Protein AF-A0A7J7XQS1-F1 (afdb_monomer)

Nearest PDB structures (foldseek):
  6d3o-assembly1_A  TM=9.641E-01  e=6.154E-06  Homo sapiens
  1vpp-assembly1_W  TM=9.509E-01  e=1.183E-05  Homo sapiens
  6v7k-assembly1_B  TM=9.315E-01  e=2.415E-05  Homo sapiens
  1mjv-assembly1_B  TM=9.404E-01  e=3.063E-05  Homo sapiens
  1mkk-assembly1_A  TM=9.068E-01  e=2.144E-05  Homo sapiens

pLDDT: mean 79.45, std 22.52, range [39.16, 98.56]

Solvent-accessible surface area (backbone atoms only — not comparable to full-atom values): 6861 Å² total; per-residue (Å²): 90,50,47,69,81,71,80,94,67,52,66,62,70,72,84,53,94,42,92,60,32,41,49,38,67,78,38,70,46,79,48,76,44,82,35,36,41,43,51,93,96,51,80,69,41,80,43,80,47,76,43,81,26,42,79,39,64,46,67,41,74,60,74,75,77,75,70,81,74,79,77,71,77,81,75,90,76,90,78,93,81,80,91,82,84,88,81,88,72,89,86,79,81,87,81,87,83,86,132

Sequence (99 aa):
MFSPSCVSLLRCTGCCGDENLHCVPVETVNVTMQLLKIRSGDRPSYVELTFSQHVRCECRPLREKMKPERRRPKGRGKRKREKQRPTDCHLCGDTVPRR

Organism: Rhinolophus ferrumequinum (NCBI:txid59479)

Secondary structure (DSSP, 8-state):
-EESSS-------S--SSTTEEEEEEEEEEEEEEEEE--TTS--EEEEEEEEEEEEEEEEE--------------------------------------

Mean predicted aligned error: 15.82 Å

Radius of gyration: 33.22 Å; Cα contacts (8 Å, |Δi|>4): 113; chains: 1; bounding box: 82×56×44 Å

Structure (mmCIF, N/CA/C/O backbone):
data_AF-A0A7J7XQS1-F1
#
_entry.id   AF-A0A7J7XQS1-F1
#
loop_
_atom_site.group_PDB
_atom_site.id
_atom_site.type_symbol
_atom_site.label_atom_id
_atom_site.label_alt_id
_atom_site.label_comp_id
_atom_site.label_asym_id
_atom_site.label_entity_id
_atom_site.label_seq_id
_atom_site.pdbx_PDB_ins_code
_atom_site.Cartn_x
_atom_site.Cartn_y
_atom_site.Cartn_z
_atom_site.occupancy
_atom_site.B_iso_or_equiv
_atom_site.auth_seq_id
_atom_site.auth_comp_id
_atom_site.auth_asym_id
_atom_site.auth_atom_id
_atom_site.pdbx_PDB_model_num
ATOM 1 N N . MET A 1 1 ? -3.739 2.590 21.982 1.00 95.00 1 MET A N 1
ATOM 2 C CA . MET A 1 1 ? -2.921 1.523 21.366 1.00 95.00 1 MET A CA 1
ATOM 3 C C . MET A 1 1 ? -3.782 0.726 20.402 1.00 95.00 1 MET A C 1
ATOM 5 O O . MET A 1 1 ? -4.989 0.662 20.609 1.00 95.00 1 MET A O 1
ATOM 9 N N . PHE A 1 2 ? -3.182 0.155 19.362 1.00 97.50 2 PHE A N 1
ATOM 10 C CA . PHE A 1 2 ? -3.861 -0.776 18.461 1.00 97.50 2 PHE A CA 1
ATOM 11 C C . PHE A 1 2 ? -3.305 -2.182 18.667 1.00 97.50 2 PHE A C 1
ATOM 13 O O . PHE A 1 2 ? -2.114 -2.330 18.943 1.00 97.50 2 PHE A O 1
ATOM 20 N N . SER A 1 3 ? -4.177 -3.183 18.575 1.00 96.31 3 SER A N 1
ATOM 21 C CA . SER A 1 3 ? -3.802 -4.593 18.531 1.00 96.31 3 SER A CA 1
ATOM 22 C C . SER A 1 3 ? -4.389 -5.220 17.259 1.00 96.31 3 SER A C 1
ATOM 24 O O . SER A 1 3 ? -5.614 -5.186 17.097 1.00 96.31 3 SER A O 1
ATOM 26 N N . PRO A 1 4 ? -3.554 -5.738 16.340 1.00 97.31 4 PRO A N 1
ATOM 27 C CA . PRO A 1 4 ? -2.088 -5.677 16.359 1.00 97.31 4 PRO A CA 1
ATOM 28 C C . PRO A 1 4 ? -1.560 -4.232 16.251 1.00 97.31 4 PRO A C 1
ATOM 30 O O . PRO A 1 4 ? -2.267 -3.324 15.812 1.00 97.31 4 PRO A O 1
ATOM 33 N N . SER A 1 5 ? -0.316 -4.005 16.680 1.00 97.44 5 SER A N 1
ATOM 34 C CA . SER A 1 5 ? 0.321 -2.679 16.623 1.00 97.44 5 SER A CA 1
ATOM 35 C C . SER A 1 5 ? 0.861 -2.330 15.233 1.00 97.44 5 SER A C 1
ATOM 37 O O . SER A 1 5 ? 1.022 -1.151 14.917 1.00 97.44 5 SER A O 1
ATOM 39 N N . CYS A 1 6 ? 1.115 -3.340 14.399 1.00 97.19 6 CYS A N 1
ATOM 40 C CA . CYS A 1 6 ? 1.520 -3.214 13.006 1.00 97.19 6 CYS A CA 1
ATOM 41 C C . CYS A 1 6 ? 0.641 -4.091 12.105 1.00 97.19 6 CYS A C 1
ATOM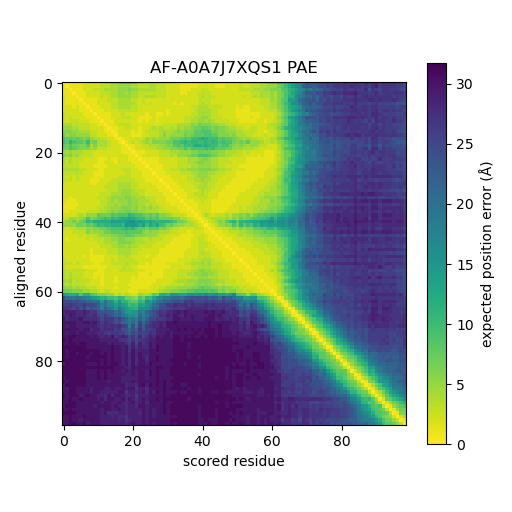 43 O O . CYS A 1 6 ? 0.055 -5.079 12.546 1.00 97.19 6 CYS A O 1
ATOM 45 N N . VAL A 1 7 ? 0.551 -3.714 10.831 1.00 97.25 7 VAL A N 1
ATOM 46 C CA . VAL A 1 7 ? -0.177 -4.459 9.800 1.00 97.25 7 VAL A CA 1
ATOM 47 C C . VAL A 1 7 ? 0.735 -4.704 8.607 1.00 97.25 7 VAL A C 1
ATOM 49 O O . VAL A 1 7 ? 1.611 -3.890 8.309 1.00 97.25 7 VAL A O 1
ATOM 52 N N . SER A 1 8 ? 0.533 -5.830 7.929 1.00 97.44 8 SER A N 1
ATOM 53 C CA . SER A 1 8 ? 1.259 -6.149 6.703 1.00 97.44 8 SER A CA 1
ATOM 54 C C . SER A 1 8 ? 0.579 -5.476 5.514 1.00 97.44 8 SER A C 1
ATOM 56 O O . SER A 1 8 ? -0.618 -5.654 5.304 1.00 97.44 8 SER A O 1
ATOM 58 N N . LEU A 1 9 ? 1.337 -4.701 4.740 1.00 98.19 9 LEU A N 1
ATOM 59 C CA . LEU A 1 9 ? 0.872 -4.052 3.515 1.00 98.19 9 LEU A CA 1
ATOM 60 C C . LEU A 1 9 ? 1.869 -4.329 2.398 1.00 98.19 9 LEU A C 1
ATOM 62 O O . LEU A 1 9 ? 3.080 -4.293 2.613 1.00 98.19 9 LEU A O 1
ATOM 66 N N . LEU A 1 10 ? 1.360 -4.536 1.184 1.00 98.19 10 LEU A N 1
ATOM 67 C CA . LEU A 1 10 ? 2.225 -4.625 0.008 1.00 98.19 10 LEU A CA 1
ATOM 68 C C . LEU A 1 10 ? 2.712 -3.223 -0.338 1.00 98.19 10 LEU A C 1
ATOM 70 O O . LEU A 1 10 ? 1.925 -2.284 -0.507 1.00 98.19 10 LEU A O 1
ATOM 74 N N . ARG A 1 11 ? 4.031 -3.095 -0.422 1.00 98.25 11 ARG A N 1
ATOM 75 C CA . ARG A 1 11 ? 4.727 -1.878 -0.809 1.00 98.25 11 ARG A CA 1
ATOM 76 C C . ARG A 1 11 ? 5.780 -2.236 -1.841 1.00 98.25 11 ARG A C 1
ATOM 78 O O . ARG A 1 11 ? 6.409 -3.287 -1.763 1.00 98.25 11 ARG A O 1
ATOM 85 N N . CYS A 1 12 ? 5.949 -1.340 -2.802 1.00 97.69 12 CYS A N 1
ATOM 86 C CA . CYS A 1 12 ? 6.987 -1.455 -3.814 1.00 97.69 12 CYS A CA 1
ATOM 87 C C . CYS A 1 12 ? 8.346 -1.414 -3.123 1.00 97.69 12 CYS A C 1
ATOM 89 O O . CYS A 1 12 ? 8.598 -0.546 -2.288 1.00 97.69 12 CYS A O 1
ATOM 91 N N . THR A 1 13 ? 9.190 -2.375 -3.460 1.00 95.62 13 THR A N 1
ATOM 92 C CA . THR A 1 13 ? 10.546 -2.524 -2.942 1.00 95.62 13 THR A CA 1
ATOM 93 C C . THR A 1 13 ? 11.394 -3.221 -4.005 1.00 95.62 13 THR A C 1
ATOM 95 O O . THR A 1 13 ? 10.856 -3.716 -4.998 1.00 95.62 13 THR A O 1
ATOM 98 N N . GLY A 1 14 ? 12.707 -3.252 -3.805 1.00 94.25 14 GLY A N 1
ATOM 99 C CA . GLY A 1 14 ? 13.667 -3.848 -4.731 1.00 94.25 14 GLY A CA 1
ATOM 100 C C . GLY A 1 14 ? 14.419 -2.827 -5.585 1.00 94.25 14 GLY A C 1
ATOM 101 O O . GLY A 1 14 ? 14.098 -1.637 -5.609 1.00 94.25 14 GLY A O 1
ATOM 102 N N . CYS A 1 15 ? 15.458 -3.317 -6.260 1.00 94.50 15 CYS A N 1
ATOM 103 C CA . CYS A 1 15 ? 16.299 -2.546 -7.169 1.00 94.50 15 CYS A CA 1
ATOM 104 C C . CYS A 1 15 ? 15.763 -2.597 -8.608 1.00 94.50 15 CYS A C 1
ATOM 106 O O . CYS A 1 15 ? 15.083 -3.542 -9.004 1.00 94.50 15 CYS A O 1
ATOM 108 N N . CYS A 1 16 ? 16.081 -1.570 -9.395 1.00 94.56 16 CYS A N 1
ATOM 109 C CA . CYS A 1 16 ? 15.580 -1.390 -10.760 1.00 94.56 16 CYS A CA 1
ATOM 110 C C . CYS A 1 16 ? 16.598 -1.743 -11.856 1.00 94.56 16 CYS A C 1
ATOM 112 O O . CYS A 1 16 ? 16.424 -1.342 -13.003 1.00 94.56 16 CYS A O 1
ATOM 114 N N . GLY A 1 17 ? 17.677 -2.453 -11.515 1.00 92.69 17 GLY A N 1
ATOM 115 C CA . 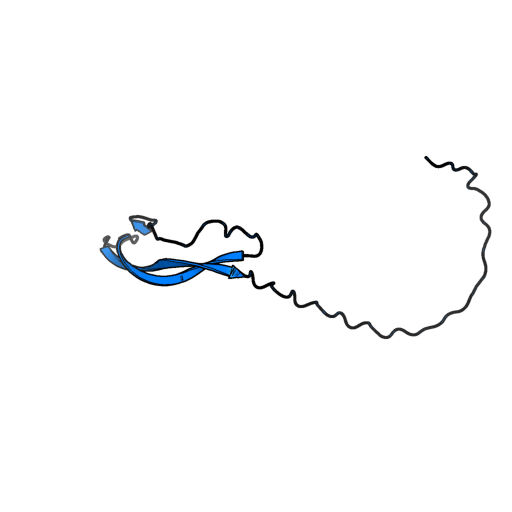GLY A 1 17 ? 18.770 -2.791 -12.438 1.00 92.69 17 GLY A CA 1
ATOM 116 C C . GLY A 1 17 ? 19.669 -1.613 -12.850 1.00 92.69 17 GLY A C 1
ATOM 117 O O . GLY A 1 17 ? 20.766 -1.847 -13.341 1.00 92.69 17 GLY A O 1
ATOM 118 N N . ASP A 1 18 ? 19.236 -0.373 -12.609 1.00 93.38 18 ASP A N 1
ATOM 119 C CA . ASP A 1 18 ? 19.986 0.872 -12.799 1.00 93.38 18 ASP A CA 1
ATOM 120 C C . ASP A 1 18 ? 19.849 1.732 -11.531 1.00 93.38 18 ASP A C 1
ATOM 122 O O . ASP A 1 18 ? 18.746 1.907 -11.005 1.00 93.38 18 ASP A O 1
ATOM 126 N N . GLU A 1 19 ? 20.968 2.269 -11.048 1.00 91.62 19 GLU A N 1
ATOM 127 C CA . GLU A 1 19 ? 21.061 3.119 -9.851 1.00 91.62 19 GLU A CA 1
ATOM 128 C C . GLU A 1 19 ? 20.330 4.465 -10.011 1.00 91.62 19 GLU A C 1
ATOM 130 O O . GLU A 1 19 ? 19.939 5.102 -9.032 1.00 91.62 19 GLU A O 1
ATOM 135 N N . ASN A 1 20 ? 20.110 4.903 -11.251 1.00 91.25 20 ASN A N 1
ATOM 136 C CA . ASN A 1 20 ? 19.365 6.115 -11.581 1.00 91.25 20 ASN A CA 1
ATOM 137 C C . ASN A 1 20 ? 17.849 5.876 -11.640 1.00 91.25 20 ASN A C 1
ATOM 139 O O . ASN A 1 20 ? 17.087 6.815 -11.888 1.00 91.25 20 ASN A O 1
ATOM 143 N N . LEU A 1 21 ? 17.386 4.639 -11.435 1.00 94.94 21 LEU A N 1
ATOM 144 C CA . L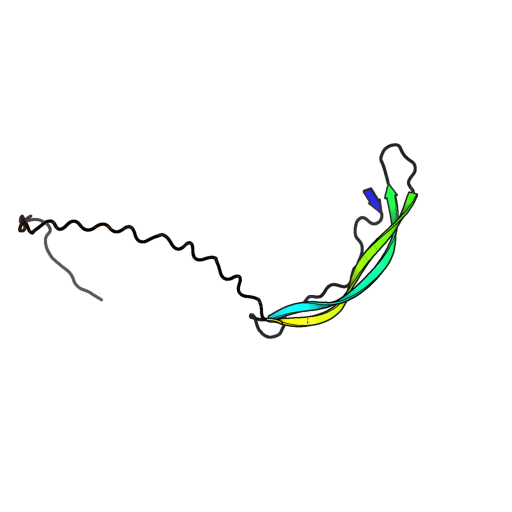EU A 1 21 ? 15.973 4.281 -11.380 1.00 94.94 21 LEU A CA 1
ATOM 145 C C . LEU A 1 21 ? 15.558 3.942 -9.944 1.00 94.94 21 LEU A C 1
ATOM 147 O O . LEU A 1 21 ? 16.310 3.357 -9.172 1.00 94.94 21 LEU A O 1
ATOM 151 N N . HIS A 1 22 ? 14.315 4.262 -9.593 1.00 94.69 22 HIS A N 1
ATOM 152 C CA . HIS A 1 22 ? 13.718 3.854 -8.322 1.00 94.69 22 HIS A CA 1
ATOM 153 C C . HIS A 1 22 ? 12.356 3.193 -8.546 1.00 94.69 22 HIS A C 1
ATOM 155 O O . HIS A 1 22 ? 11.604 3.571 -9.448 1.00 94.69 22 HIS A O 1
ATOM 161 N N . CYS A 1 23 ? 12.058 2.180 -7.727 1.00 97.12 23 CYS A N 1
ATOM 162 C CA . CYS A 1 23 ? 10.820 1.409 -7.785 1.00 97.12 23 CYS A CA 1
ATOM 163 C C . CYS A 1 23 ? 9.686 2.193 -7.111 1.00 97.12 23 CYS A C 1
ATOM 165 O O . CYS A 1 23 ? 9.741 2.467 -5.909 1.00 97.12 23 CYS A O 1
ATOM 167 N N . VAL A 1 24 ? 8.658 2.566 -7.877 1.00 96.88 24 VAL A N 1
ATOM 168 C CA . VAL A 1 24 ? 7.519 3.367 -7.397 1.00 96.88 24 VAL A CA 1
ATOM 169 C C . VAL A 1 24 ? 6.184 2.699 -7.711 1.00 96.88 24 VAL A C 1
ATOM 171 O O . VAL A 1 24 ? 6.075 2.011 -8.727 1.00 96.88 24 VAL A O 1
ATOM 174 N N . PRO A 1 25 ? 5.147 2.894 -6.873 1.00 97.88 25 PRO 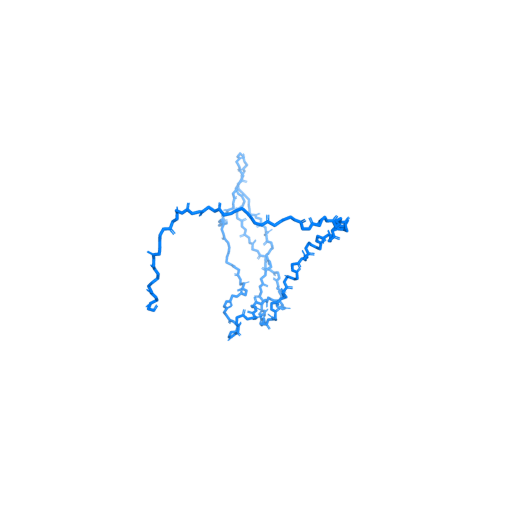A N 1
ATOM 175 C CA . PRO A 1 25 ? 3.805 2.435 -7.203 1.00 97.88 25 PRO A CA 1
ATOM 176 C C . PRO A 1 25 ? 3.241 3.207 -8.391 1.00 97.88 25 PRO A C 1
ATOM 178 O O . PRO A 1 25 ? 3.301 4.435 -8.425 1.00 97.88 25 PRO A O 1
ATOM 181 N N . VAL A 1 26 ? 2.643 2.478 -9.327 1.00 97.69 26 VAL A N 1
ATOM 182 C CA . VAL A 1 26 ? 1.856 3.057 -10.428 1.00 97.69 26 VAL A CA 1
ATOM 183 C C . VAL A 1 26 ? 0.364 2.804 -10.268 1.00 97.69 26 VAL A C 1
ATOM 185 O O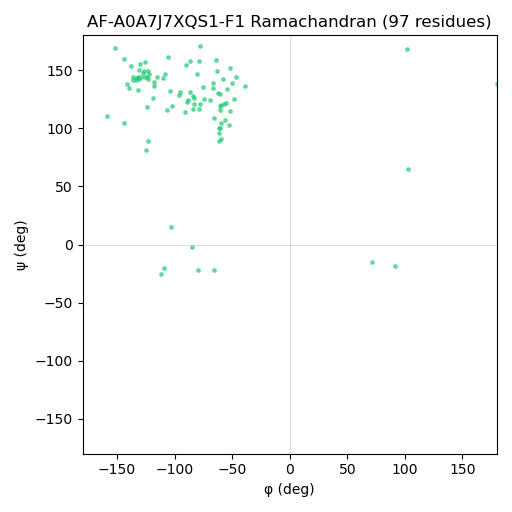 . VAL A 1 26 ? -0.442 3.543 -10.818 1.00 97.69 26 VAL A O 1
ATOM 188 N N . GLU A 1 27 ? 0.001 1.800 -9.472 1.00 98.19 27 GLU A N 1
ATOM 189 C CA . GLU A 1 27 ? -1.379 1.492 -9.128 1.00 98.19 27 GLU A CA 1
ATOM 190 C C . GLU A 1 27 ? -1.461 1.102 -7.652 1.00 98.19 27 GLU A C 1
ATOM 192 O O . GLU A 1 27 ? -0.636 0.328 -7.140 1.00 98.19 27 GLU A O 1
ATOM 197 N N . THR A 1 28 ? -2.456 1.656 -6.963 1.00 98.44 28 THR A N 1
ATOM 198 C CA . THR A 1 28 ? -2.727 1.382 -5.555 1.00 98.44 28 THR A CA 1
ATOM 199 C C . THR A 1 28 ? -4.196 1.053 -5.342 1.00 98.44 28 THR A C 1
ATOM 201 O O . THR A 1 28 ? -5.075 1.546 -6.046 1.00 98.44 28 THR A O 1
ATOM 204 N N . VAL A 1 29 ? -4.455 0.223 -4.338 1.00 98.38 29 VAL A N 1
ATOM 205 C CA . VAL A 1 29 ? -5.800 -0.115 -3.873 1.00 98.38 29 VAL A CA 1
ATOM 206 C C . VAL A 1 29 ? -5.904 0.155 -2.382 1.00 98.38 29 VAL A C 1
ATOM 208 O O . VAL A 1 29 ? -4.902 0.178 -1.663 1.00 98.38 29 VAL A O 1
ATOM 211 N N . ASN A 1 30 ? -7.127 0.362 -1.913 1.00 98.44 30 ASN A N 1
ATOM 212 C CA . ASN A 1 30 ? -7.412 0.515 -0.497 1.00 98.44 30 ASN A CA 1
ATOM 213 C C . ASN A 1 30 ? -7.834 -0.832 0.088 1.00 98.44 30 ASN A C 1
ATOM 215 O O . ASN A 1 30 ? -8.713 -1.493 -0.457 1.00 98.44 30 ASN A O 1
ATOM 219 N N . VAL A 1 31 ? -7.231 -1.210 1.210 1.00 97.81 31 VAL A N 1
ATOM 220 C CA . VAL A 1 31 ? -7.591 -2.405 1.975 1.00 97.81 31 VAL A CA 1
ATOM 221 C C . VAL A 1 31 ? -8.047 -1.983 3.355 1.00 97.81 31 VAL A C 1
ATOM 223 O O . VAL A 1 31 ? -7.338 -1.269 4.065 1.00 97.81 31 VAL A O 1
ATOM 226 N N . THR A 1 32 ? -9.236 -2.429 3.734 1.00 98.12 32 THR A N 1
ATOM 227 C CA . THR A 1 32 ? -9.810 -2.172 5.050 1.00 98.12 32 THR A CA 1
ATOM 228 C C . THR A 1 32 ? -9.525 -3.355 5.962 1.00 98.12 32 THR A C 1
ATOM 230 O O . THR A 1 32 ? -9.767 -4.505 5.603 1.00 98.12 32 THR A O 1
ATOM 233 N N . MET A 1 33 ? -8.978 -3.076 7.141 1.00 97.56 33 MET A N 1
ATOM 234 C CA . MET A 1 33 ? -8.667 -4.073 8.159 1.00 97.56 33 MET A CA 1
ATOM 235 C C . MET A 1 33 ? -9.361 -3.708 9.463 1.00 97.56 33 MET A C 1
ATOM 237 O O . MET A 1 33 ? -9.443 -2.534 9.832 1.00 97.56 33 MET A O 1
ATOM 241 N N . GLN A 1 34 ? -9.811 -4.726 10.187 1.00 97.62 34 GLN A N 1
ATOM 242 C CA . GLN A 1 34 ? -10.372 -4.560 11.518 1.00 97.62 34 GLN A CA 1
ATOM 243 C C . GLN A 1 34 ? -9.254 -4.661 12.563 1.00 97.62 34 GLN A C 1
ATOM 245 O O . GLN A 1 34 ? -8.530 -5.655 12.616 1.00 97.62 34 GLN A O 1
ATOM 250 N N . LEU A 1 35 ? -9.094 -3.624 13.385 1.00 97.88 35 LEU A N 1
ATOM 251 C CA . LEU A 1 35 ? -8.107 -3.577 14.464 1.00 97.88 35 LEU A CA 1
ATOM 252 C C . LEU A 1 35 ? -8.793 -3.315 15.800 1.00 97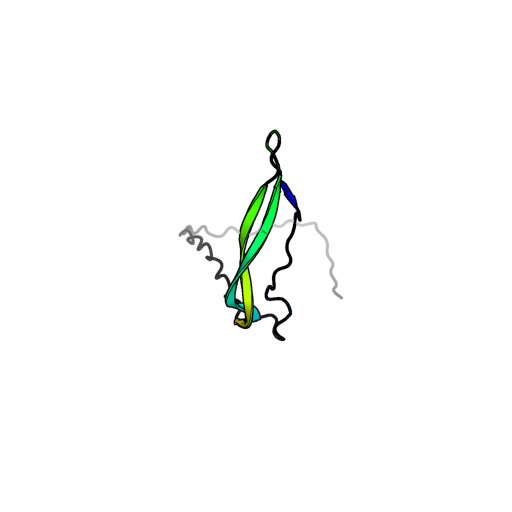.88 35 LEU A C 1
ATOM 254 O O . LEU A 1 35 ? -9.787 -2.593 15.879 1.00 97.88 35 LEU A O 1
ATOM 258 N N . LEU A 1 36 ? -8.218 -3.842 16.877 1.00 97.75 36 LEU A N 1
ATOM 259 C CA . LEU A 1 36 ? -8.680 -3.545 18.223 1.00 97.75 36 LEU A CA 1
ATOM 260 C C . LEU A 1 36 ? -8.055 -2.233 18.710 1.00 97.75 36 LEU A C 1
ATOM 262 O O . LEU A 1 36 ? -6.840 -2.134 18.885 1.00 97.75 36 LEU A O 1
ATOM 266 N N . LYS A 1 37 ? -8.883 -1.219 18.966 1.00 97.50 37 LYS A N 1
ATOM 267 C CA . LYS A 1 37 ? -8.486 0.057 19.566 1.00 97.50 37 LYS A CA 1
ATOM 268 C C . LYS A 1 37 ? -8.624 -0.020 21.083 1.00 97.50 37 LYS A C 1
ATOM 270 O O . LYS A 1 37 ? -9.726 -0.081 21.623 1.00 97.50 37 LYS A O 1
ATOM 275 N N . ILE A 1 38 ? -7.491 0.048 21.768 1.00 96.94 38 ILE A N 1
ATOM 276 C CA . ILE A 1 38 ? -7.384 0.057 23.228 1.00 96.94 38 ILE A CA 1
ATOM 277 C C . ILE A 1 38 ? -7.124 1.501 23.672 1.00 96.94 38 ILE A C 1
ATOM 279 O O . ILE A 1 38 ? -6.125 2.106 23.265 1.00 96.94 38 ILE A O 1
ATOM 283 N N . ARG A 1 39 ? -8.019 2.071 24.481 1.00 94.69 39 ARG A N 1
ATOM 284 C CA . ARG A 1 39 ? -7.865 3.399 25.098 1.00 94.69 39 ARG A CA 1
ATOM 285 C C . ARG A 1 39 ? -7.780 3.227 26.613 1.00 94.69 39 ARG A C 1
ATOM 287 O O . ARG A 1 39 ? -8.433 2.345 27.157 1.00 94.69 39 ARG A O 1
ATOM 294 N N . SER A 1 40 ? -6.978 4.043 27.287 1.00 92.44 40 SER A N 1
ATOM 295 C CA . SER A 1 40 ? -6.884 4.001 28.748 1.00 92.44 40 SER A CA 1
ATOM 296 C C . SER A 1 40 ? -8.184 4.516 29.364 1.00 92.44 40 SER A C 1
ATOM 298 O O . SER A 1 40 ? -8.598 5.626 29.046 1.00 92.44 40 SER A O 1
ATOM 300 N N . GLY A 1 41 ? -8.817 3.719 30.225 1.00 90.75 41 GLY A N 1
ATOM 301 C CA . GLY A 1 41 ? -10.059 4.083 30.920 1.00 90.75 41 GLY A CA 1
ATOM 302 C C . GLY A 1 41 ? -11.355 3.688 30.201 1.00 90.75 41 GLY A C 1
ATOM 303 O O . GLY A 1 41 ? -12.377 3.553 30.866 1.00 90.75 41 GLY A O 1
ATOM 304 N N . ASP A 1 42 ? -11.310 3.405 28.895 1.00 93.44 42 ASP A N 1
ATOM 305 C CA . ASP A 1 42 ? -12.473 2.943 28.126 1.00 93.44 42 ASP A CA 1
ATOM 306 C C . ASP A 1 42 ? -12.383 1.448 27.796 1.00 93.44 42 ASP A C 1
ATOM 308 O O . ASP A 1 42 ? -11.308 0.841 27.777 1.00 93.44 42 ASP A O 1
ATOM 312 N N . ARG A 1 43 ? -13.527 0.848 27.444 1.00 94.56 43 ARG A N 1
ATOM 313 C CA . ARG A 1 43 ? -13.552 -0.518 26.910 1.00 94.56 43 ARG A CA 1
ATOM 314 C C . ARG A 1 43 ? -12.875 -0.580 25.528 1.00 94.56 43 ARG A C 1
ATOM 316 O O . ARG A 1 43 ? -13.113 0.300 24.694 1.00 94.56 43 ARG A O 1
ATOM 323 N N . PRO A 1 44 ? -12.071 -1.624 25.243 1.00 95.75 44 PRO A N 1
ATOM 324 C CA . PRO A 1 44 ? -11.538 -1.860 23.905 1.00 95.75 44 PRO A CA 1
ATOM 325 C C . PRO A 1 44 ? -12.663 -2.002 22.876 1.00 95.75 44 PRO A C 1
ATOM 327 O O . PRO A 1 44 ? -13.702 -2.593 23.166 1.00 95.75 44 PRO A O 1
ATOM 330 N N . SER A 1 45 ? -12.452 -1.481 21.670 1.00 96.62 45 SER A N 1
ATOM 331 C CA . SER A 1 45 ? -13.426 -1.566 20.573 1.00 96.62 45 SER A CA 1
ATOM 332 C C . SER A 1 45 ? -12.747 -1.917 19.258 1.00 96.62 45 SER A C 1
ATOM 334 O O . SER A 1 45 ? -11.624 -1.486 19.000 1.00 96.62 45 SER A O 1
ATOM 336 N N . TYR A 1 46 ? -13.427 -2.699 18.423 1.00 97.69 46 TYR A N 1
ATOM 337 C CA . TYR A 1 46 ? -12.982 -2.941 17.057 1.00 97.69 46 TYR A CA 1
ATOM 338 C C . TYR A 1 46 ? -13.273 -1.719 16.194 1.00 97.69 46 TYR A C 1
ATOM 340 O O . TYR A 1 46 ? -14.352 -1.132 16.270 1.00 97.69 46 TYR A O 1
ATOM 348 N N . VAL A 1 47 ? -12.296 -1.334 15.382 1.00 97.38 47 VAL A N 1
ATOM 349 C CA . VAL A 1 47 ? -12.414 -0.242 14.421 1.00 97.38 47 VAL A CA 1
ATOM 350 C C . VAL A 1 47 ? -11.900 -0.702 13.069 1.00 97.38 47 VAL A C 1
ATOM 352 O O . VAL A 1 47 ? -10.933 -1.458 12.985 1.00 97.38 47 VAL A O 1
ATOM 355 N N . GLU A 1 48 ? -12.537 -0.222 12.013 1.00 98.06 48 GLU A N 1
ATOM 356 C CA . GLU A 1 48 ? -12.073 -0.427 10.649 1.00 98.06 48 GLU A CA 1
ATOM 357 C C . GLU A 1 48 ? -11.114 0.698 10.273 1.00 98.06 48 GLU A C 1
ATOM 359 O O . GLU A 1 48 ? -11.441 1.881 10.388 1.00 98.06 48 GLU A O 1
ATOM 364 N N . LEU A 1 49 ? -9.908 0.326 9.856 1.00 97.62 49 LEU A N 1
ATOM 365 C CA . LEU A 1 49 ? -8.921 1.248 9.316 1.00 97.62 49 LEU A CA 1
ATOM 366 C C . LEU A 1 49 ? -8.617 0.857 7.877 1.00 97.62 49 LEU A C 1
ATOM 368 O O . LEU A 1 49 ? -8.431 -0.318 7.566 1.00 97.62 49 LEU A O 1
ATOM 372 N N . THR A 1 50 ? -8.538 1.858 7.010 1.00 98.25 50 THR A N 1
ATOM 373 C CA . THR A 1 50 ? -8.253 1.670 5.590 1.00 98.25 50 THR A CA 1
ATOM 374 C C . THR A 1 50 ? -6.817 2.071 5.293 1.00 98.25 50 THR A C 1
ATOM 376 O O . THR A 1 50 ? -6.360 3.144 5.689 1.00 98.25 50 THR A O 1
ATOM 379 N N . PHE A 1 51 ? -6.107 1.211 4.574 1.00 98.44 51 PHE A N 1
ATOM 380 C CA . PHE A 1 51 ? -4.704 1.374 4.228 1.00 98.44 51 PHE A CA 1
ATOM 381 C C . PHE A 1 51 ? -4.519 1.324 2.715 1.00 98.44 51 PHE A C 1
ATOM 383 O O . PHE A 1 51 ? -5.153 0.525 2.035 1.00 98.44 51 PHE A O 1
ATOM 390 N N . SER A 1 52 ? -3.604 2.140 2.189 1.00 98.31 52 SER A N 1
ATOM 391 C CA . SER A 1 52 ? -3.211 2.060 0.781 1.00 98.31 52 SER A CA 1
ATOM 392 C C . SER A 1 52 ? -2.130 0.995 0.582 1.00 98.31 52 SER A C 1
ATOM 394 O O . SER A 1 52 ? -1.088 0.990 1.261 1.00 98.31 52 SER A O 1
ATOM 396 N N . GLN A 1 53 ? -2.399 0.103 -0.364 1.00 98.31 53 GLN A N 1
ATOM 397 C CA . GLN A 1 53 ? -1.562 -1.010 -0.767 1.00 98.31 53 GLN A CA 1
ATOM 398 C C . GLN A 1 53 ? -1.161 -0.851 -2.232 1.00 98.31 53 GLN A C 1
ATOM 400 O O . GLN A 1 53 ? -1.958 -0.426 -3.064 1.00 98.31 53 GLN A O 1
ATOM 405 N N . HIS A 1 54 ? 0.089 -1.173 -2.553 1.00 98.56 54 HIS A N 1
ATOM 406 C CA . HIS A 1 54 ? 0.581 -1.105 -3.924 1.00 98.56 54 HIS A CA 1
ATOM 407 C C . HIS A 1 54 ? 0.256 -2.421 -4.637 1.00 98.56 54 HIS A C 1
ATOM 409 O O . HIS A 1 54 ? 0.557 -3.485 -4.095 1.00 98.56 54 HIS A O 1
ATOM 415 N N . VAL A 1 55 ? -0.328 -2.351 -5.835 1.00 97.94 55 VAL A N 1
ATOM 416 C CA . VAL A 1 55 ? -0.668 -3.544 -6.642 1.00 97.94 55 VAL A CA 1
ATOM 417 C C . VAL A 1 55 ? 0.170 -3.658 -7.910 1.00 97.94 55 VAL A C 1
ATOM 419 O O . VAL A 1 55 ? 0.419 -4.765 -8.378 1.00 97.94 55 VAL A O 1
ATOM 422 N N . ARG A 1 56 ? 0.688 -2.536 -8.424 1.00 98.25 56 ARG A N 1
ATOM 423 C CA . ARG A 1 56 ? 1.700 -2.517 -9.486 1.00 98.25 56 ARG A CA 1
ATOM 424 C C . ARG A 1 56 ? 2.799 -1.511 -9.186 1.00 98.25 56 ARG A C 1
ATOM 426 O O . ARG A 1 56 ? 2.534 -0.398 -8.727 1.00 98.25 56 ARG A O 1
ATOM 433 N N . CYS A 1 57 ? 4.022 -1.905 -9.519 1.00 98.06 57 CYS A N 1
ATOM 434 C CA . CYS A 1 57 ? 5.232 -1.115 -9.347 1.00 98.06 57 CYS A CA 1
ATOM 435 C C . CYS A 1 57 ? 5.977 -1.005 -10.677 1.00 98.06 57 CYS A C 1
ATOM 437 O O . CYS A 1 57 ? 6.009 -1.965 -11.445 1.00 98.06 57 CYS A O 1
ATOM 439 N N . GLU A 1 58 ? 6.600 0.141 -10.929 1.00 97.56 58 GLU A N 1
ATOM 440 C CA . GLU A 1 58 ? 7.453 0.356 -12.097 1.00 97.56 58 GLU A CA 1
ATOM 441 C C . GLU A 1 58 ? 8.715 1.125 -11.708 1.00 97.56 58 GLU A C 1
ATOM 443 O O . GLU A 1 58 ? 8.732 1.907 -10.754 1.00 97.56 58 GLU A O 1
ATOM 448 N N . CYS A 1 59 ? 9.773 0.919 -12.484 1.00 97.31 59 CYS A N 1
ATOM 449 C CA . CYS A 1 59 ? 11.024 1.645 -12.345 1.00 97.31 59 CYS A CA 1
ATOM 450 C C . CYS A 1 59 ? 10.934 2.982 -13.072 1.00 97.31 59 CYS A C 1
ATOM 452 O O . CYS A 1 59 ? 10.691 3.029 -14.279 1.00 97.31 59 CYS A O 1
ATOM 454 N N . ARG A 1 60 ? 11.118 4.081 -12.338 1.00 94.75 60 ARG A N 1
ATOM 455 C CA . ARG A 1 60 ? 11.070 5.438 -12.895 1.00 94.75 60 ARG A CA 1
ATOM 456 C C . ARG A 1 60 ? 12.385 6.176 -12.635 1.00 94.75 60 ARG A C 1
ATOM 458 O O . ARG A 1 60 ? 12.997 5.957 -11.586 1.00 94.75 60 ARG A O 1
ATOM 465 N N . PRO A 1 61 ? 12.817 7.068 -13.548 1.00 93.56 61 PRO A N 1
ATOM 466 C CA . PRO A 1 61 ? 14.008 7.882 -13.341 1.00 93.56 61 PRO A CA 1
ATOM 467 C C . PRO A 1 61 ? 13.939 8.665 -12.038 1.00 93.56 61 PRO A C 1
ATOM 469 O O . PRO A 1 61 ? 12.918 9.289 -11.724 1.00 93.56 61 PRO A O 1
ATOM 472 N N . LEU A 1 62 ? 15.031 8.638 -11.279 1.00 86.62 62 LEU A N 1
ATOM 473 C CA . LEU A 1 62 ? 15.208 9.505 -10.132 1.00 86.62 62 LEU A CA 1
ATOM 474 C C . LEU A 1 62 ? 15.169 10.945 -10.643 1.00 86.62 62 LEU A C 1
ATOM 476 O O . LEU A 1 62 ? 16.010 11.365 -11.435 1.00 86.62 62 LEU A O 1
ATOM 480 N N . ARG A 1 63 ? 14.170 11.723 -10.218 1.00 76.81 63 ARG A N 1
ATOM 481 C CA . ARG A 1 63 ? 14.207 13.161 -10.474 1.00 76.81 63 ARG A CA 1
ATOM 482 C C . ARG A 1 63 ? 15.379 13.705 -9.676 1.00 76.81 63 ARG A C 1
ATOM 484 O O . ARG A 1 63 ? 15.305 13.742 -8.445 1.00 76.81 63 ARG A O 1
ATOM 491 N N . GLU A 1 64 ? 16.447 14.108 -10.361 1.00 63.97 64 GLU A N 1
ATOM 492 C CA . GLU A 1 64 ? 17.498 14.893 -9.732 1.00 63.97 64 GLU A CA 1
ATOM 493 C C . GLU A 1 64 ? 16.812 16.070 -9.048 1.00 63.97 64 GLU A C 1
ATOM 495 O O . GLU A 1 64 ? 16.174 16.914 -9.684 1.00 63.97 64 GLU A O 1
ATOM 500 N N . LYS A 1 65 ? 16.884 16.104 -7.715 1.00 61.16 65 LYS A N 1
ATOM 501 C CA . LYS A 1 65 ? 16.570 17.317 -6.978 1.00 61.16 65 LYS A CA 1
ATOM 502 C C . LYS A 1 65 ? 17.593 18.323 -7.478 1.00 61.16 65 LYS A C 1
ATOM 504 O O . LYS A 1 65 ? 18.723 18.303 -6.992 1.00 61.16 65 LYS A O 1
ATOM 509 N N . MET A 1 66 ? 17.232 19.149 -8.464 1.00 56.72 66 MET A N 1
ATOM 510 C CA . MET A 1 66 ? 18.022 20.319 -8.816 1.00 56.72 66 MET A CA 1
ATOM 511 C C . MET A 1 66 ? 18.202 21.067 -7.505 1.00 56.72 66 MET A C 1
ATOM 513 O O . MET A 1 66 ? 17.257 21.658 -6.979 1.00 56.72 66 MET A O 1
ATOM 517 N N . LYS A 1 67 ? 19.389 20.946 -6.903 1.00 57.84 67 LYS A N 1
ATOM 518 C CA . LYS A 1 67 ? 19.750 21.757 -5.751 1.00 57.84 67 LYS A CA 1
ATOM 519 C C . LYS A 1 67 ? 19.540 23.183 -6.246 1.00 57.84 67 LYS A C 1
ATOM 521 O O . LYS A 1 67 ? 20.135 23.515 -7.272 1.00 57.84 67 LYS A O 1
ATOM 526 N N . PRO A 1 68 ? 18.688 24.008 -5.613 1.00 52.91 68 PRO A N 1
ATOM 527 C CA . PRO A 1 68 ? 18.654 25.412 -5.958 1.00 52.91 68 PRO A CA 1
ATOM 528 C C . PRO A 1 68 ? 20.051 25.931 -5.638 1.00 52.91 68 PRO A C 1
ATOM 530 O O . PRO A 1 68 ? 20.417 26.101 -4.473 1.00 52.91 68 PRO A O 1
ATOM 533 N N . GLU A 1 69 ? 20.876 26.058 -6.676 1.00 57.88 69 GLU A N 1
ATOM 534 C CA . GLU A 1 69 ? 22.186 26.662 -6.596 1.00 57.88 69 GLU A CA 1
ATOM 535 C C . GLU A 1 69 ? 21.919 28.046 -6.021 1.00 57.88 69 GLU A C 1
ATOM 537 O O . GLU A 1 69 ? 21.291 28.893 -6.662 1.00 57.88 69 GLU A O 1
ATOM 542 N N . ARG A 1 70 ? 22.282 28.246 -4.750 1.00 58.59 70 ARG A N 1
ATOM 543 C CA . ARG A 1 70 ? 22.251 29.560 -4.119 1.00 58.59 70 ARG A CA 1
ATOM 544 C C . ARG A 1 70 ? 23.217 30.414 -4.926 1.00 58.59 70 ARG A C 1
ATOM 546 O O . ARG A 1 70 ? 24.407 30.451 -4.621 1.00 58.59 70 ARG A O 1
ATOM 553 N N . ARG A 1 71 ? 22.709 31.063 -5.976 1.00 59.09 71 ARG A N 1
ATOM 554 C CA . ARG A 1 71 ? 23.417 32.061 -6.767 1.00 59.09 71 ARG A CA 1
ATOM 555 C C . ARG A 1 71 ? 23.804 33.175 -5.803 1.00 59.09 71 ARG A C 1
ATOM 557 O O . ARG A 1 71 ? 23.027 34.091 -5.559 1.00 59.09 71 ARG A O 1
ATOM 564 N N . ARG A 1 72 ? 24.991 33.071 -5.200 1.00 60.66 72 ARG A N 1
ATOM 565 C CA . ARG A 1 72 ? 25.624 34.195 -4.511 1.00 60.66 72 ARG A CA 1
ATOM 566 C C . ARG A 1 72 ? 25.805 35.282 -5.569 1.00 60.66 72 ARG A C 1
ATOM 568 O O . ARG A 1 72 ? 26.497 35.025 -6.557 1.00 60.66 72 ARG A O 1
ATOM 575 N N . PRO A 1 73 ? 25.221 36.479 -5.411 1.00 55.12 73 PRO A N 1
ATOM 576 C CA . PRO A 1 73 ? 25.528 37.574 -6.311 1.00 55.12 73 PRO A CA 1
ATOM 577 C C . PRO A 1 73 ? 27.027 37.868 -6.187 1.00 55.12 73 PRO A C 1
ATOM 579 O O . PRO A 1 73 ? 27.509 38.185 -5.098 1.00 55.12 73 PRO A O 1
ATOM 582 N N . LYS A 1 74 ? 27.785 37.727 -7.281 1.00 53.94 74 LYS A N 1
ATOM 583 C CA . LYS A 1 74 ? 29.170 38.212 -7.359 1.00 53.94 74 LYS A CA 1
ATOM 584 C C . LYS A 1 74 ? 29.133 39.726 -7.144 1.00 53.94 74 LYS A C 1
ATOM 586 O O . LYS A 1 74 ? 28.793 40.480 -8.054 1.00 53.94 74 LYS A O 1
ATOM 591 N N . GLY A 1 75 ? 29.444 40.159 -5.924 1.00 48.16 75 GLY A N 1
ATOM 592 C CA . GLY A 1 75 ? 29.583 41.565 -5.576 1.00 48.16 75 GLY A CA 1
ATOM 593 C C . GLY A 1 75 ? 30.628 42.228 -6.470 1.00 48.16 75 GLY A C 1
ATOM 594 O O . GLY A 1 75 ? 31.784 41.809 -6.520 1.00 48.16 75 GLY A O 1
ATOM 595 N N . ARG A 1 76 ? 30.203 43.263 -7.199 1.00 54.88 76 ARG A N 1
ATOM 596 C CA . ARG A 1 76 ? 31.078 44.194 -7.916 1.00 54.88 76 ARG A CA 1
ATOM 597 C C . ARG A 1 76 ? 32.003 44.879 -6.907 1.00 54.88 76 ARG A C 1
ATOM 599 O O . ARG A 1 76 ? 31.582 45.798 -6.217 1.00 54.88 76 ARG A O 1
ATOM 606 N N . GLY A 1 77 ? 33.267 44.473 -6.869 1.00 50.03 77 GLY A N 1
ATOM 607 C CA . GLY A 1 77 ? 34.324 45.162 -6.131 1.00 50.03 77 GLY A CA 1
ATOM 608 C C . GLY A 1 77 ? 35.492 45.499 -7.047 1.00 50.03 77 GLY A C 1
ATOM 609 O O . GLY A 1 77 ? 36.479 44.775 -7.083 1.00 50.03 77 GLY A O 1
ATOM 610 N N . LYS A 1 78 ? 35.389 46.593 -7.810 1.00 53.16 78 LYS A N 1
ATOM 611 C CA . LYS A 1 78 ? 36.563 47.238 -8.414 1.00 53.16 78 LYS A CA 1
ATOM 612 C C . LYS A 1 78 ? 37.261 48.046 -7.321 1.00 53.16 78 LYS A C 1
ATOM 614 O O . LYS A 1 78 ? 36.653 48.987 -6.823 1.00 53.16 78 LYS A O 1
ATOM 619 N N . ARG A 1 79 ? 38.535 47.766 -7.029 1.00 54.78 79 ARG A N 1
ATOM 620 C CA . ARG A 1 79 ? 39.523 48.797 -6.662 1.00 54.78 79 ARG A CA 1
ATOM 621 C C . ARG A 1 79 ? 40.949 48.283 -6.887 1.00 54.78 79 ARG A C 1
ATOM 623 O O . ARG A 1 79 ? 41.429 47.378 -6.221 1.00 54.78 79 ARG A O 1
ATOM 630 N N . LYS A 1 80 ? 41.572 48.893 -7.894 1.00 53.56 80 LYS A N 1
ATOM 631 C CA . LYS A 1 80 ? 42.984 48.852 -8.277 1.00 53.56 80 LYS A CA 1
ATOM 632 C C . LYS A 1 80 ? 43.838 49.388 -7.118 1.00 53.56 80 LYS A C 1
ATOM 634 O O . LYS A 1 80 ? 43.569 50.497 -6.663 1.00 53.56 80 LYS A O 1
ATOM 639 N N . ARG A 1 81 ? 44.885 48.672 -6.694 1.00 51.00 81 ARG A N 1
ATOM 640 C CA . ARG A 1 81 ? 46.062 49.314 -6.088 1.00 51.00 81 ARG A CA 1
ATOM 641 C C . ARG A 1 81 ? 47.346 48.620 -6.532 1.00 51.00 81 ARG A C 1
ATOM 643 O O . ARG A 1 81 ? 47.403 47.413 -6.718 1.00 51.00 81 ARG A O 1
ATOM 650 N N . GLU A 1 82 ? 48.295 49.488 -6.816 1.00 47.47 82 GLU A N 1
ATOM 651 C CA . GLU A 1 82 ? 49.487 49.359 -7.636 1.00 47.47 82 GLU A CA 1
ATOM 652 C C . GLU A 1 82 ? 50.680 48.790 -6.850 1.00 47.47 82 GLU A C 1
ATOM 654 O O . GLU A 1 82 ? 50.716 48.875 -5.624 1.00 47.47 82 GLU A O 1
ATOM 659 N N . LYS A 1 83 ? 51.633 48.212 -7.591 1.00 48.69 83 LYS A N 1
ATOM 660 C CA . LYS A 1 83 ? 52.910 47.606 -7.166 1.00 48.69 83 LYS A CA 1
ATOM 661 C C . LYS A 1 83 ? 53.634 48.348 -6.032 1.00 48.69 83 LYS A C 1
ATOM 663 O O . LYS A 1 83 ? 53.908 49.534 -6.178 1.00 48.69 83 LYS A O 1
ATOM 668 N N . GLN A 1 84 ? 54.158 47.598 -5.058 1.00 44.06 84 GLN A N 1
ATOM 669 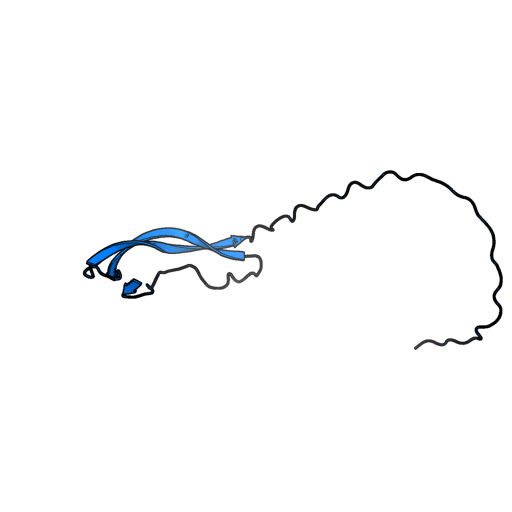C CA . GLN A 1 84 ? 55.477 47.868 -4.469 1.00 44.06 84 GLN A CA 1
ATOM 670 C C . GLN A 1 84 ? 56.295 46.568 -4.355 1.00 44.06 84 GLN A C 1
ATOM 672 O O . GLN A 1 84 ? 55.746 45.483 -4.179 1.00 44.06 84 GLN A O 1
ATOM 677 N N . ARG A 1 85 ? 57.597 46.720 -4.621 1.00 47.41 85 ARG A N 1
ATOM 678 C CA . ARG A 1 85 ? 58.641 45.718 -4.906 1.00 47.41 85 ARG A CA 1
ATOM 679 C C . ARG A 1 85 ? 59.158 45.010 -3.627 1.00 47.41 85 ARG A C 1
ATOM 681 O O . ARG A 1 85 ? 58.809 45.440 -2.535 1.00 47.41 85 ARG A O 1
ATOM 688 N N . PRO A 1 86 ? 59.974 43.944 -3.773 1.00 51.22 86 PRO A N 1
ATOM 689 C CA . PRO A 1 86 ? 60.209 42.914 -2.767 1.00 51.22 86 PRO A CA 1
ATOM 690 C C . PRO A 1 86 ? 61.226 43.338 -1.708 1.00 51.22 86 PRO A C 1
ATOM 692 O O . PRO A 1 86 ? 62.204 44.018 -2.021 1.00 51.22 86 PRO A O 1
ATOM 695 N N . THR A 1 87 ? 61.020 42.866 -0.482 1.00 42.31 87 THR A N 1
ATOM 696 C CA . THR A 1 87 ? 62.037 42.901 0.568 1.00 42.31 87 THR A CA 1
ATOM 697 C C . THR A 1 87 ? 62.563 41.489 0.768 1.00 42.31 87 THR A C 1
ATOM 699 O O . THR A 1 87 ? 61.827 40.562 1.097 1.00 42.31 87 THR A O 1
ATOM 702 N N . ASP A 1 88 ? 63.840 41.373 0.448 1.00 41.50 88 ASP A N 1
ATOM 703 C CA . ASP A 1 88 ? 64.766 40.297 0.737 1.00 41.50 88 ASP A CA 1
ATOM 704 C C . ASP A 1 88 ? 64.712 39.873 2.217 1.00 41.50 88 ASP A C 1
ATOM 706 O O . ASP A 1 88 ? 64.879 40.700 3.113 1.00 41.50 88 ASP A O 1
ATOM 710 N N . CYS A 1 89 ? 64.474 38.583 2.454 1.00 42.03 89 CYS A N 1
ATOM 711 C CA . CYS A 1 89 ? 64.797 37.919 3.710 1.00 42.03 89 CYS A CA 1
ATOM 712 C C . CYS A 1 89 ? 65.718 36.746 3.372 1.00 42.03 89 CYS A C 1
ATOM 714 O O . CYS A 1 89 ? 65.266 35.627 3.121 1.00 42.03 89 CYS A O 1
ATOM 716 N N . HIS A 1 90 ? 67.020 37.021 3.366 1.00 52.44 90 HIS A N 1
ATOM 717 C CA . HIS A 1 90 ? 68.047 36.018 3.597 1.00 52.44 90 HIS A CA 1
ATOM 718 C C . HIS A 1 90 ? 67.714 35.220 4.869 1.00 52.44 90 HIS A C 1
ATOM 720 O O . HIS A 1 90 ? 67.359 35.816 5.885 1.00 52.44 90 HIS A O 1
ATOM 726 N N . LEU A 1 91 ? 67.927 33.898 4.806 1.00 54.44 91 LEU A N 1
ATOM 727 C CA . LEU A 1 91 ? 67.831 32.885 5.877 1.00 54.44 91 LEU A CA 1
ATOM 728 C C . LEU A 1 91 ? 66.565 32.008 5.867 1.00 54.44 91 LEU A C 1
ATOM 730 O O . LEU A 1 91 ? 65.817 31.969 6.835 1.00 54.44 91 LEU A O 1
ATOM 734 N N . CYS A 1 92 ? 66.416 31.200 4.817 1.00 41.59 92 CYS A N 1
ATOM 735 C CA . CYS A 1 92 ? 66.062 29.781 4.951 1.00 41.59 92 CYS A CA 1
ATOM 736 C C . CYS A 1 92 ? 66.822 29.030 3.852 1.00 41.59 92 CYS A C 1
ATOM 738 O O . CYS A 1 92 ? 66.504 29.171 2.675 1.00 41.59 92 CYS A O 1
ATOM 740 N N . GLY A 1 93 ? 67.885 28.329 4.250 1.00 39.41 93 GLY A N 1
ATOM 741 C CA . GLY A 1 93 ? 68.793 27.619 3.354 1.00 39.41 93 GLY A CA 1
ATOM 742 C C . GLY A 1 93 ? 68.126 26.485 2.578 1.00 39.41 93 GLY A C 1
ATOM 743 O O . GLY A 1 93 ? 67.178 25.850 3.039 1.00 39.41 93 GLY A O 1
ATOM 744 N N . ASP A 1 94 ? 68.677 26.276 1.389 1.00 40.41 94 ASP A N 1
ATOM 745 C CA . ASP A 1 94 ? 68.395 25.255 0.385 1.00 40.41 94 ASP A CA 1
ATOM 746 C C . ASP A 1 94 ? 68.299 23.834 0.986 1.00 40.41 94 ASP A C 1
ATOM 748 O O . ASP A 1 94 ? 69.039 23.464 1.892 1.00 40.41 94 ASP A O 1
ATOM 752 N N . THR A 1 95 ? 67.437 22.931 0.522 1.00 39.16 95 THR A N 1
ATOM 753 C CA . THR A 1 95 ? 67.609 22.219 -0.754 1.00 39.16 95 THR A CA 1
ATOM 754 C C . THR A 1 95 ? 66.431 21.249 -0.963 1.00 39.16 95 THR A C 1
ATOM 756 O O . THR A 1 95 ? 66.004 20.553 -0.046 1.00 39.16 95 THR A O 1
ATOM 759 N N . VAL A 1 96 ? 65.916 21.177 -2.194 1.00 45.00 96 VAL A N 1
ATOM 760 C CA . VAL A 1 96 ? 65.100 20.049 -2.705 1.00 45.00 96 VAL A CA 1
ATOM 761 C C . VAL A 1 96 ? 66.074 18.901 -3.078 1.00 45.00 96 VAL A C 1
ATOM 763 O O . VAL A 1 96 ? 67.230 19.202 -3.380 1.00 45.00 96 VAL A O 1
ATOM 766 N N . PRO A 1 97 ? 65.669 17.613 -3.150 1.00 49.84 97 PRO A N 1
ATOM 767 C CA . PRO A 1 97 ? 65.016 17.164 -4.378 1.00 49.84 97 PRO A CA 1
ATOM 768 C C . PRO A 1 97 ? 63.874 16.149 -4.197 1.00 49.84 97 PRO A C 1
ATOM 770 O O . PRO A 1 97 ? 63.729 15.431 -3.213 1.00 49.84 97 PRO A O 1
ATOM 773 N N . ARG A 1 98 ? 63.079 16.140 -5.264 1.00 43.16 98 ARG A N 1
ATOM 774 C CA . ARG A 1 98 ? 61.971 15.263 -5.627 1.00 43.1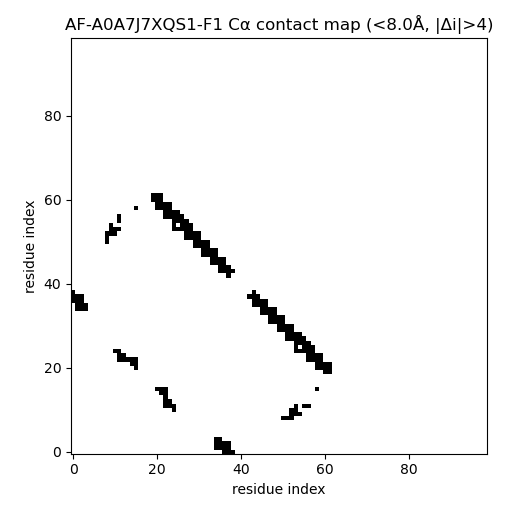6 98 ARG A CA 1
ATOM 775 C C . ARG A 1 98 ? 62.308 13.764 -5.575 1.00 43.16 98 ARG A C 1
ATOM 777 O O . ARG A 1 98 ? 63.417 13.367 -5.931 1.00 43.16 98 ARG A O 1
ATOM 784 N N . ARG A 1 99 ? 61.277 12.955 -5.326 1.00 40.47 99 ARG A N 1
ATOM 785 C CA . ARG A 1 99 ? 61.041 11.674 -6.005 1.00 40.47 99 ARG A CA 1
ATOM 786 C C . ARG A 1 99 ? 59.631 11.679 -6.572 1.00 40.47 99 ARG A C 1
ATOM 788 O O . ARG A 1 99 ? 58.747 12.233 -5.883 1.00 40.47 99 ARG A O 1
#

Foldseek 3Di:
DKVVPDDDAADFDDDDVDPQKDKHAPDKDKDWDWIWDDDPPDDIDIDIDIDIHGDDIDIDGDDPPPPPPPPDPPDDDDDDDDDDDDDDDPDDDDDDDDD

InterPro domains:
  IPR000072 PDGF/VEGF domain [PF00341] (1-59)
  IPR000072 PDGF/VEGF domain [PS50278] (1-64)
  IPR000072 PDGF/VEGF domain [SM00141] (1-61)
  IPR023581 Platelet-derived growth factor, conserved site [PS00249] (4-16)
  IPR029034 Cystine-knot cytokine [G3DSA:2.10.90.10] (1-77)
  IPR029034 Cystine-knot cytokine [SSF57501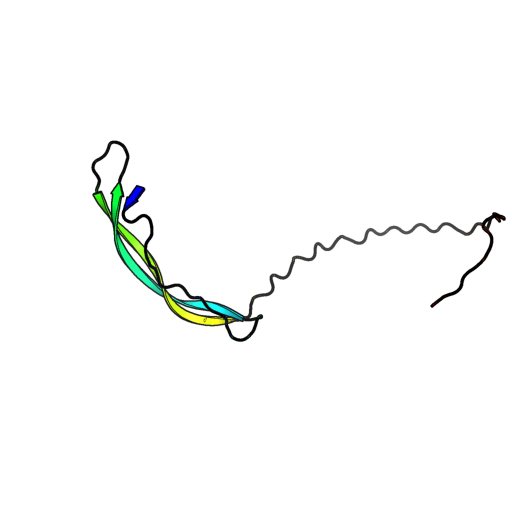] (1-61)
  IPR050507 Platelet-derived/Vascular endothelial growth factor [PTHR12025] (1-97)